Protein AF-A0A5C7RLU2-F1 (afdb_monomer)

Structure (mmCIF, N/CA/C/O backbone):
data_AF-A0A5C7RLU2-F1
#
_entry.id   AF-A0A5C7RLU2-F1
#
loop_
_atom_site.group_PDB
_atom_site.id
_atom_site.type_symbol
_atom_site.label_atom_id
_atom_site.label_alt_id
_atom_site.label_comp_id
_atom_site.label_asym_id
_atom_site.label_entity_id
_atom_site.label_seq_id
_atom_site.pdbx_PDB_ins_code
_atom_site.Cartn_x
_atom_site.Cartn_y
_atom_site.Cartn_z
_atom_site.occupancy
_atom_site.B_iso_or_equiv
_atom_site.auth_seq_id
_atom_site.auth_comp_id
_atom_site.auth_asym_id
_atom_site.auth_atom_id
_atom_site.pdbx_PDB_model_num
ATOM 1 N N . MET A 1 1 ? -18.512 45.651 7.821 1.00 41.44 1 MET A N 1
ATOM 2 C CA . MET A 1 1 ? -17.897 44.715 6.856 1.00 41.44 1 MET A CA 1
ATOM 3 C C . MET A 1 1 ? -17.218 43.612 7.650 1.00 41.44 1 MET A C 1
ATOM 5 O O . MET A 1 1 ? -16.170 43.856 8.228 1.00 41.44 1 MET A O 1
ATOM 9 N N . GLN A 1 2 ? -17.869 42.458 7.789 1.00 42.81 2 GLN A N 1
ATOM 10 C CA . GLN A 1 2 ? -17.314 41.283 8.464 1.00 42.81 2 GLN A CA 1
ATOM 11 C C . GLN A 1 2 ? -16.934 40.264 7.394 1.00 42.81 2 GLN A C 1
ATOM 13 O O . GLN A 1 2 ? -17.771 39.912 6.569 1.00 42.81 2 GLN A O 1
ATOM 18 N N . ASN A 1 3 ? -15.689 39.797 7.410 1.00 41.97 3 ASN A N 1
ATOM 19 C CA . ASN A 1 3 ? -15.316 38.575 6.713 1.00 41.97 3 ASN A CA 1
ATOM 20 C C . ASN A 1 3 ? -14.268 37.838 7.553 1.00 41.97 3 ASN A C 1
ATOM 22 O O . ASN A 1 3 ? -13.067 38.043 7.412 1.00 41.97 3 ASN A O 1
ATOM 26 N N . THR A 1 4 ? -14.743 37.028 8.495 1.00 46.16 4 THR A N 1
ATOM 27 C CA . THR A 1 4 ? -13.933 36.044 9.217 1.00 46.16 4 THR A CA 1
ATOM 28 C C . THR A 1 4 ? -14.230 34.677 8.619 1.00 46.16 4 THR A C 1
ATOM 30 O O . THR A 1 4 ? -15.144 33.986 9.061 1.00 46.16 4 THR A O 1
ATOM 33 N N . GLN A 1 5 ? -13.476 34.295 7.589 1.00 49.25 5 GLN A N 1
ATOM 34 C CA . GLN A 1 5 ? -13.406 32.904 7.152 1.00 49.25 5 GLN A CA 1
ATOM 35 C C . GLN A 1 5 ? -12.367 32.187 8.011 1.00 49.25 5 GLN A C 1
ATOM 37 O O . GLN A 1 5 ? -11.163 32.289 7.793 1.00 49.25 5 GLN A O 1
ATOM 42 N N . THR A 1 6 ? -12.846 31.474 9.022 1.00 48.56 6 THR A N 1
ATOM 43 C CA . THR A 1 6 ? -12.065 30.458 9.726 1.00 48.56 6 THR A CA 1
ATOM 44 C C . THR A 1 6 ? -12.170 29.156 8.923 1.00 48.56 6 THR A C 1
ATOM 46 O O . THR A 1 6 ? -13.290 28.747 8.610 1.00 48.56 6 THR A O 1
ATOM 49 N N . PRO A 1 7 ? -11.064 28.481 8.557 1.00 44.75 7 PRO A N 1
ATOM 50 C CA . PRO A 1 7 ? -11.152 27.197 7.875 1.00 44.75 7 PRO A CA 1
ATOM 51 C C . PRO A 1 7 ? -11.704 26.153 8.850 1.00 44.75 7 PRO A C 1
ATOM 53 O O . PRO A 1 7 ? -11.197 25.996 9.962 1.00 44.75 7 PRO A O 1
ATOM 56 N N . ALA A 1 8 ? -12.750 25.437 8.437 1.00 46.22 8 ALA A N 1
ATOM 57 C CA . ALA A 1 8 ? -13.326 24.334 9.197 1.00 46.22 8 ALA A CA 1
ATOM 58 C C . ALA A 1 8 ? -12.357 23.137 9.205 1.00 46.22 8 ALA A C 1
ATOM 60 O O . ALA A 1 8 ? -12.475 22.195 8.423 1.00 46.22 8 ALA A O 1
ATOM 61 N N . ILE A 1 9 ? -11.371 23.185 10.097 1.00 47.16 9 ILE A N 1
ATOM 62 C CA . ILE A 1 9 ? -10.532 22.043 10.446 1.00 47.16 9 ILE A CA 1
ATOM 63 C C . ILE A 1 9 ? -11.392 21.087 11.277 1.00 47.16 9 ILE A C 1
ATOM 65 O O . ILE A 1 9 ? -11.816 21.421 12.381 1.00 47.16 9 ILE A O 1
ATOM 69 N N . GLY A 1 10 ? -11.618 19.875 10.764 1.00 45.66 10 GLY A N 1
ATOM 70 C CA . GLY A 1 10 ? -12.050 18.749 11.598 1.00 45.66 10 GLY A CA 1
ATOM 71 C C . GLY A 1 10 ? -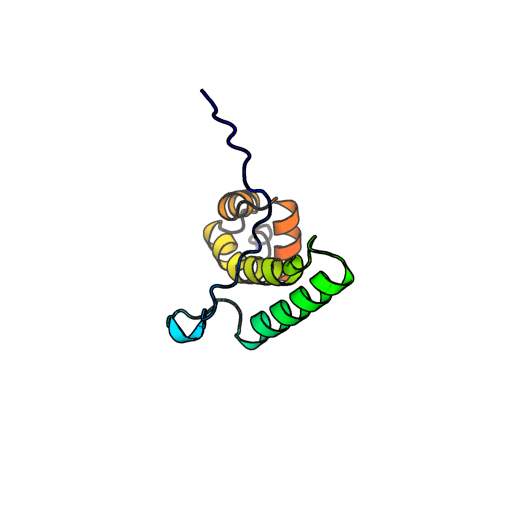13.476 18.229 11.417 1.00 45.66 10 GLY A C 1
ATOM 72 O O . GLY A 1 10 ? -13.964 17.552 12.325 1.00 45.66 10 GLY A O 1
ATOM 73 N N . ALA A 1 11 ? -14.133 18.441 10.273 1.00 36.19 11 ALA A N 1
ATOM 74 C CA . ALA A 1 11 ? -15.316 17.639 9.963 1.00 36.19 11 ALA A CA 1
ATOM 75 C C . ALA A 1 11 ? -14.905 16.159 9.873 1.00 36.19 11 ALA A C 1
ATOM 77 O O . ALA A 1 11 ? -13.998 15.787 9.126 1.00 36.19 11 ALA A O 1
ATOM 78 N N . HIS A 1 12 ? -15.545 15.301 10.669 1.00 38.78 12 HIS A N 1
ATOM 79 C CA . HIS A 1 12 ? -15.460 13.866 10.446 1.00 38.78 12 HIS A CA 1
ATOM 80 C C . HIS A 1 12 ? -15.927 13.607 9.016 1.00 38.78 12 HIS A C 1
ATOM 82 O O . HIS A 1 12 ? -17.043 13.993 8.677 1.00 38.78 12 HIS A O 1
ATOM 88 N N . ALA A 1 13 ? -15.103 12.957 8.190 1.00 42.47 13 ALA A N 1
ATOM 89 C CA . ALA A 1 13 ? -15.612 12.341 6.979 1.00 42.47 13 ALA A CA 1
ATOM 90 C C . ALA A 1 13 ? -16.701 11.365 7.435 1.00 42.47 13 ALA A C 1
ATOM 92 O O . ALA A 1 13 ? -16.414 10.295 7.977 1.00 42.47 13 ALA A O 1
ATOM 93 N N . HIS A 1 14 ? -17.961 11.780 7.321 1.00 44.44 14 HIS A N 1
ATOM 94 C CA . HIS A 1 14 ? -19.051 10.838 7.287 1.00 44.44 14 HIS A CA 1
ATOM 95 C C . HIS A 1 14 ? -18.702 9.958 6.094 1.00 44.44 14 HIS A C 1
ATOM 97 O O . HIS A 1 14 ? -18.726 10.441 4.964 1.00 44.44 14 HIS A O 1
ATOM 103 N N . LEU A 1 15 ? -18.316 8.698 6.330 1.00 46.16 15 LEU A N 1
ATOM 104 C CA . LEU A 1 15 ? -18.562 7.674 5.321 1.00 46.16 15 LEU A CA 1
ATOM 105 C C . LEU A 1 15 ? -19.996 7.940 4.884 1.00 46.16 15 LEU A C 1
ATOM 107 O O . LEU A 1 15 ? -20.891 7.897 5.737 1.00 46.16 15 LEU A O 1
ATOM 111 N N . ALA A 1 16 ? -20.174 8.400 3.642 1.00 49.62 16 ALA A N 1
ATOM 112 C CA . ALA A 1 16 ? -21.477 8.796 3.145 1.00 49.62 16 ALA A CA 1
ATOM 113 C C . ALA A 1 16 ? -22.407 7.630 3.471 1.00 49.62 16 ALA A C 1
ATOM 115 O O . ALA A 1 16 ? -22.129 6.502 3.058 1.00 49.62 16 ALA A O 1
ATOM 116 N N . LYS A 1 17 ? -23.401 7.854 4.341 1.00 40.75 17 LYS A N 1
ATOM 117 C CA . LYS A 1 17 ? -24.328 6.797 4.758 1.00 40.75 17 LYS A CA 1
ATOM 118 C C . LYS A 1 17 ? -24.842 6.135 3.477 1.00 40.75 17 LYS A C 1
ATOM 120 O O . LYS A 1 17 ? -25.495 6.809 2.688 1.00 40.75 17 LYS A O 1
ATOM 125 N N . GLY A 1 18 ? -24.497 4.865 3.260 1.00 47.84 18 GLY A N 1
ATOM 126 C CA . GLY A 1 18 ? -2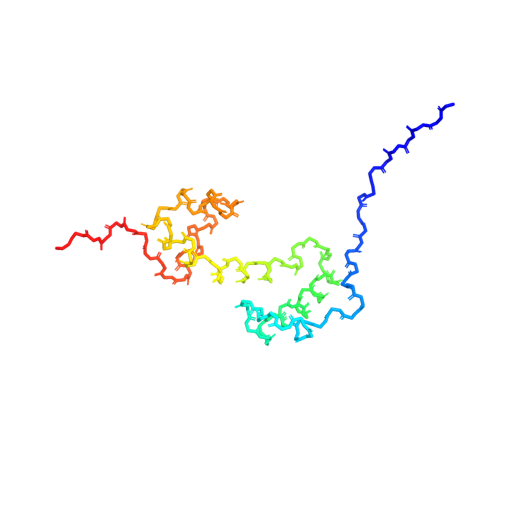4.843 4.134 2.037 1.00 47.84 18 GLY A CA 1
ATOM 127 C C . GLY A 1 18 ? -23.705 3.870 1.042 1.00 47.84 18 GLY A C 1
ATOM 128 O O . GLY A 1 18 ? -23.988 3.319 -0.017 1.00 47.84 18 GLY A O 1
ATOM 129 N N . PHE A 1 19 ? -22.439 4.196 1.337 1.00 52.38 19 PHE A N 1
ATOM 130 C CA . PHE A 1 19 ? -21.323 3.731 0.502 1.00 52.38 19 PHE A CA 1
ATOM 131 C C . PHE A 1 19 ? -21.152 2.211 0.643 1.00 52.38 19 PHE A C 1
ATOM 133 O O . PHE A 1 19 ? -20.498 1.729 1.568 1.00 52.38 19 PHE A O 1
ATOM 140 N N . ASN A 1 20 ? -21.762 1.467 -0.277 1.00 54.97 20 ASN A N 1
ATOM 141 C CA . ASN A 1 20 ? -21.525 0.044 -0.474 1.00 54.97 20 ASN A CA 1
ATOM 142 C C . ASN A 1 20 ? -20.517 -0.106 -1.616 1.00 54.97 20 ASN A C 1
ATOM 144 O O . ASN A 1 20 ? -20.899 0.130 -2.762 1.00 54.97 20 ASN A O 1
ATOM 148 N N . PRO A 1 21 ? -19.257 -0.495 -1.368 1.00 55.06 21 PRO A N 1
ATOM 149 C CA . PRO A 1 21 ? -18.271 -0.641 -2.440 1.00 55.06 21 PRO A CA 1
ATOM 150 C C . PRO A 1 21 ? -18.732 -1.622 -3.533 1.00 55.06 21 PRO A C 1
ATOM 152 O O . PRO A 1 21 ? -18.447 -1.405 -4.706 1.00 55.06 21 PRO A O 1
ATOM 155 N N . GLU A 1 22 ? -19.547 -2.622 -3.181 1.00 55.69 22 GLU A N 1
ATOM 156 C CA . GLU A 1 22 ? -20.142 -3.562 -4.143 1.00 55.69 22 GLU A CA 1
ATOM 157 C C . GLU A 1 22 ? -21.238 -2.941 -5.027 1.00 55.69 22 GLU A C 1
ATOM 159 O O . GLU A 1 22 ? -21.459 -3.389 -6.148 1.00 55.69 22 GLU A O 1
ATOM 164 N N . SER A 1 23 ? -21.898 -1.870 -4.571 1.00 56.25 23 SER A N 1
ATOM 165 C CA . SER A 1 23 ? -22.970 -1.200 -5.328 1.00 56.25 23 SER A CA 1
ATOM 166 C C . SER A 1 23 ? -22.465 -0.328 -6.483 1.00 56.25 23 SER A C 1
ATOM 168 O O . SER A 1 23 ? -23.252 0.104 -7.320 1.00 56.25 23 SER A O 1
ATOM 170 N N . ILE A 1 24 ? -21.153 -0.084 -6.544 1.00 56.53 24 ILE A N 1
ATOM 171 C CA . ILE A 1 24 ? -20.506 0.793 -7.532 1.00 56.53 24 ILE A CA 1
ATOM 172 C C . ILE A 1 24 ? -19.870 -0.034 -8.663 1.00 56.53 24 ILE A C 1
ATOM 174 O O . ILE A 1 24 ? -19.362 0.527 -9.627 1.00 56.53 24 ILE A O 1
ATOM 178 N N . GLY A 1 25 ? -19.882 -1.370 -8.561 1.00 55.22 25 GLY A N 1
ATOM 179 C CA . GLY A 1 25 ? -19.312 -2.273 -9.568 1.00 55.22 25 GLY A CA 1
ATOM 180 C C . GLY A 1 25 ? -17.787 -2.197 -9.713 1.00 55.22 25 GLY A C 1
ATOM 181 O O . GLY A 1 25 ? -17.223 -2.909 -10.540 1.00 55.22 25 GLY A O 1
ATOM 182 N N . THR A 1 26 ? -17.106 -1.366 -8.918 1.00 59.00 26 THR A N 1
ATOM 183 C CA . THR A 1 26 ? -15.652 -1.201 -8.971 1.00 59.00 26 THR A CA 1
ATOM 184 C C . THR A 1 26 ? -14.995 -2.099 -7.923 1.00 59.00 26 THR A C 1
ATOM 186 O O . THR A 1 26 ? -15.156 -1.842 -6.726 1.00 59.00 26 THR A O 1
ATOM 189 N N . PRO A 1 27 ? -14.243 -3.140 -8.324 1.00 65.50 27 PRO A N 1
ATOM 190 C CA . PRO A 1 27 ? -13.533 -3.982 -7.376 1.00 65.50 27 PRO A CA 1
ATOM 191 C C . PRO A 1 27 ? -12.502 -3.143 -6.616 1.00 65.50 27 PRO A C 1
ATOM 193 O O . PRO A 1 27 ? -11.657 -2.468 -7.206 1.00 65.50 27 PRO A O 1
ATOM 196 N N . CYS A 1 28 ? -12.585 -3.172 -5.286 1.00 69.81 28 CYS A N 1
ATOM 197 C CA . CYS A 1 28 ? -11.540 -2.625 -4.435 1.00 69.81 28 CYS A CA 1
ATOM 198 C C . CYS A 1 28 ? -10.247 -3.410 -4.680 1.00 69.81 28 CYS A C 1
ATOM 200 O O . CYS A 1 28 ? -10.269 -4.635 -4.785 1.00 69.81 28 CYS A O 1
ATOM 202 N N . LEU A 1 29 ? -9.117 -2.706 -4.746 1.00 76.19 29 LEU A N 1
ATOM 203 C CA . LEU A 1 29 ? -7.819 -3.341 -4.969 1.00 76.19 29 LEU A CA 1
ATOM 204 C C . LEU A 1 29 ? -7.408 -4.257 -3.800 1.00 76.19 29 LEU A C 1
ATOM 206 O O . LEU A 1 29 ? -6.655 -5.209 -3.985 1.00 76.19 29 LEU A O 1
ATOM 210 N N . LEU A 1 30 ? -7.924 -3.982 -2.598 1.00 76.50 30 LEU A N 1
ATOM 211 C CA . LEU A 1 30 ? -7.813 -4.880 -1.455 1.00 76.50 30 LEU A CA 1
ATOM 212 C C . LEU A 1 30 ? -8.977 -5.882 -1.447 1.00 76.50 30 LEU A C 1
ATOM 214 O O . LEU A 1 30 ? -10.123 -5.472 -1.656 1.00 76.50 30 LEU A O 1
ATOM 218 N N . PRO A 1 31 ? -8.727 -7.164 -1.114 1.00 81.00 31 PRO A N 1
ATOM 219 C CA . PRO A 1 31 ? -9.794 -8.137 -0.907 1.00 81.00 31 PRO A CA 1
ATOM 220 C C . PRO A 1 31 ? -10.825 -7.636 0.110 1.00 81.00 31 PRO A C 1
ATOM 222 O O . PRO A 1 31 ? -10.461 -7.000 1.104 1.00 81.00 31 PRO A O 1
ATOM 225 N N . PHE A 1 32 ? -12.104 -7.967 -0.109 1.00 77.50 32 PHE A N 1
ATOM 226 C CA . PHE A 1 32 ? -13.221 -7.501 0.725 1.00 77.50 32 PHE A CA 1
ATOM 227 C C . PHE A 1 32 ? -12.959 -7.711 2.226 1.00 77.50 32 PHE A C 1
ATOM 229 O O . PHE A 1 32 ? -13.003 -6.780 3.027 1.00 77.50 32 PHE A O 1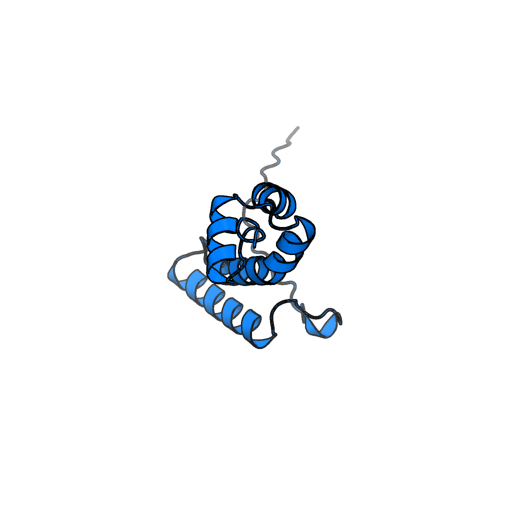
ATOM 236 N N . GLN A 1 33 ? -12.544 -8.926 2.584 1.00 79.56 33 GLN A N 1
ATOM 237 C CA . GLN A 1 33 ? -12.251 -9.288 3.971 1.00 79.56 33 GLN A CA 1
ATOM 238 C C . GLN A 1 33 ? -11.072 -8.507 4.562 1.00 79.56 33 GLN A C 1
ATOM 240 O O . GLN A 1 33 ? -11.089 -8.159 5.741 1.00 79.56 33 GLN A O 1
ATOM 245 N N . THR A 1 34 ? -10.060 -8.189 3.752 1.00 77.31 34 THR A N 1
ATOM 246 C CA . THR A 1 34 ? -8.884 -7.434 4.196 1.00 77.31 34 THR A CA 1
ATOM 247 C C . THR A 1 34 ? -9.244 -5.989 4.523 1.00 77.31 34 THR A C 1
ATOM 249 O O . THR A 1 34 ? -8.802 -5.474 5.550 1.00 77.31 34 THR A O 1
ATOM 252 N N . TYR A 1 35 ? -10.062 -5.329 3.694 1.00 76.25 35 TYR A N 1
ATOM 253 C CA . TYR A 1 35 ? -10.441 -3.944 3.973 1.00 76.25 35 TYR A CA 1
ATOM 254 C C . TYR A 1 35 ? -11.434 -3.847 5.143 1.00 76.25 35 TYR A C 1
ATOM 256 O O . TYR A 1 35 ? -11.315 -2.916 5.939 1.00 76.25 35 TYR A O 1
ATOM 264 N N . ILE A 1 36 ? -12.379 -4.792 5.283 1.00 81.00 36 ILE A N 1
ATOM 265 C CA . ILE A 1 36 ? -13.331 -4.813 6.409 1.00 81.00 36 ILE A CA 1
ATOM 266 C C . ILE A 1 36 ? -12.586 -4.988 7.733 1.00 81.00 36 ILE A C 1
ATOM 268 O O . ILE A 1 36 ? -12.748 -4.159 8.628 1.00 81.00 36 ILE A O 1
ATOM 272 N N . ALA A 1 37 ? -11.698 -5.981 7.829 1.00 82.06 37 ALA A N 1
ATOM 273 C CA . ALA A 1 37 ? -10.914 -6.215 9.041 1.00 82.06 37 ALA A CA 1
ATOM 274 C C . ALA A 1 37 ? -10.049 -4.997 9.412 1.00 82.06 37 ALA A C 1
ATOM 276 O O . ALA A 1 37 ? -9.980 -4.592 10.574 1.00 82.06 37 ALA A O 1
ATOM 277 N N . ALA A 1 38 ? -9.423 -4.359 8.419 1.00 79.25 38 ALA A N 1
ATOM 278 C CA . ALA A 1 38 ? -8.631 -3.154 8.642 1.00 79.25 38 ALA A CA 1
ATOM 279 C C . ALA A 1 38 ? -9.490 -1.942 9.060 1.00 79.25 38 ALA A C 1
ATOM 281 O O . ALA A 1 38 ? -9.034 -1.124 9.860 1.00 79.25 38 ALA A O 1
ATOM 282 N N . LEU A 1 39 ? -10.731 -1.823 8.570 1.00 84.44 39 LEU A N 1
ATOM 283 C CA . LEU A 1 39 ? -11.679 -0.794 9.013 1.00 84.44 39 LEU A CA 1
ATOM 284 C C . LEU A 1 39 ? -12.137 -1.017 10.455 1.00 84.44 39 LEU A C 1
ATOM 286 O O . LEU A 1 39 ? -12.153 -0.061 11.231 1.00 84.44 39 LEU A O 1
ATOM 290 N N . GLU A 1 40 ? -12.490 -2.246 10.825 1.00 85.00 40 GLU A N 1
ATOM 291 C CA . GLU A 1 40 ? -12.884 -2.594 12.195 1.00 85.00 40 GLU A CA 1
ATOM 292 C C . GLU A 1 40 ? -11.746 -2.301 13.178 1.00 85.00 40 GLU A C 1
ATOM 294 O O . GLU A 1 40 ? -11.941 -1.603 14.179 1.00 85.00 40 GLU A O 1
ATOM 299 N N . GLN A 1 41 ? -10.527 -2.733 12.841 1.00 82.19 41 GLN A N 1
ATOM 300 C CA . GLN A 1 41 ? -9.336 -2.458 13.638 1.00 82.19 41 GLN A CA 1
ATOM 301 C C . GLN A 1 41 ? -9.067 -0.950 13.756 1.00 82.19 41 GLN A C 1
ATOM 303 O O . GLN A 1 41 ? -8.784 -0.454 14.848 1.00 82.19 41 GLN A O 1
ATOM 308 N N . ALA A 1 42 ? -9.221 -0.193 12.666 1.00 83.56 42 ALA A N 1
ATOM 309 C CA . ALA A 1 42 ? -9.052 1.257 12.681 1.00 83.56 42 ALA A CA 1
ATOM 310 C C . ALA A 1 42 ? -10.093 1.964 13.560 1.00 83.56 42 ALA A C 1
ATOM 312 O O . ALA A 1 42 ? -9.772 2.921 14.268 1.00 83.56 42 ALA A O 1
ATOM 313 N N . GLN A 1 43 ? -11.344 1.500 13.552 1.00 85.06 43 GLN A N 1
ATOM 314 C CA . GLN A 1 43 ? -12.389 2.028 14.428 1.00 85.06 43 GLN A CA 1
ATOM 315 C C . GLN A 1 43 ? -12.081 1.740 15.903 1.00 85.06 43 GLN A C 1
ATOM 317 O O . GLN A 1 43 ? -12.212 2.644 16.735 1.00 85.06 43 GLN A O 1
ATOM 322 N N . ALA A 1 44 ? -11.601 0.534 16.216 1.00 84.75 44 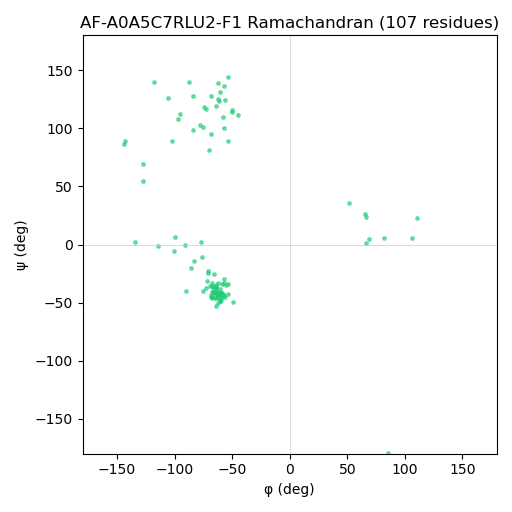ALA A N 1
ATOM 323 C CA . ALA A 1 44 ? -11.182 0.157 17.563 1.00 84.75 44 ALA A CA 1
ATOM 324 C C . ALA A 1 44 ? -9.974 0.981 18.048 1.00 84.75 44 ALA A C 1
ATOM 326 O O . ALA A 1 44 ? -9.988 1.530 19.154 1.00 84.75 44 ALA A O 1
ATOM 327 N N . ASP A 1 45 ? -8.940 1.142 17.217 1.00 81.62 45 ASP A N 1
ATOM 328 C CA . ASP A 1 45 ? -7.769 1.947 17.569 1.00 81.62 45 ASP A CA 1
ATOM 329 C C . ASP A 1 45 ? -8.114 3.436 17.696 1.00 81.62 45 ASP A C 1
ATOM 331 O O . ASP A 1 45 ? -7.626 4.085 18.622 1.00 81.62 45 ASP A O 1
ATOM 335 N N . LYS A 1 46 ? -9.021 3.967 16.863 1.00 83.81 46 LYS A N 1
ATOM 336 C CA . LYS A 1 46 ? -9.540 5.338 16.999 1.00 83.81 46 LYS A CA 1
ATOM 337 C C . LYS A 1 46 ? -10.204 5.564 18.356 1.00 83.81 46 LYS A C 1
ATOM 339 O O . LYS A 1 46 ? -10.010 6.624 18.951 1.00 83.81 46 LYS A O 1
ATOM 344 N N . ALA A 1 47 ? -10.993 4.596 18.824 1.00 82.19 47 ALA A N 1
ATOM 345 C CA . ALA A 1 47 ? -11.674 4.678 20.113 1.00 82.19 47 ALA A CA 1
ATOM 346 C C . ALA A 1 47 ? -10.685 4.644 21.290 1.00 82.19 47 ALA A C 1
ATOM 348 O O . ALA A 1 47 ? -10.893 5.338 22.280 1.00 82.19 47 ALA A O 1
ATOM 349 N N . ARG A 1 48 ? -9.592 3.876 21.172 1.00 81.06 48 ARG A N 1
ATOM 350 C CA . ARG A 1 48 ? -8.628 3.665 22.264 1.00 81.06 48 ARG A CA 1
ATOM 351 C C . ARG A 1 48 ? -7.481 4.681 22.311 1.00 81.06 48 ARG A C 1
ATOM 353 O O . ARG A 1 48 ? -7.056 5.061 23.394 1.00 81.06 48 ARG A O 1
ATOM 360 N N . LYS A 1 49 ? -6.933 5.070 21.157 1.00 78.00 49 LYS A N 1
ATOM 361 C CA . LYS A 1 49 ? -5.681 5.848 21.034 1.00 78.00 49 LYS A CA 1
ATOM 362 C C . LYS A 1 49 ? -5.889 7.248 20.442 1.00 78.00 49 LYS A C 1
ATOM 364 O O . LYS A 1 49 ? -4.935 8.010 20.315 1.00 78.00 49 LYS A O 1
ATOM 369 N N . GLY A 1 50 ? -7.124 7.598 20.079 1.00 74.50 50 GLY A N 1
ATOM 370 C CA . GLY A 1 50 ? -7.443 8.830 19.361 1.00 74.50 50 GLY A CA 1
ATOM 371 C C . GLY A 1 50 ? -7.287 8.695 17.841 1.00 74.50 50 GLY A C 1
ATOM 372 O O . GLY A 1 50 ? -6.978 7.635 17.306 1.00 74.50 50 GLY A O 1
ATOM 373 N N . LYS A 1 51 ? -7.550 9.783 17.105 1.00 73.38 51 LYS A N 1
ATOM 374 C CA . LYS A 1 51 ? -7.608 9.763 15.626 1.00 73.38 51 LYS A CA 1
ATOM 375 C C . LYS A 1 51 ? -6.244 9.587 14.949 1.00 73.38 51 LYS A C 1
ATOM 377 O O . LYS A 1 51 ? -6.200 9.180 13.789 1.00 73.38 51 LYS A O 1
ATOM 382 N N . GLY A 1 52 ? -5.154 9.928 15.635 1.00 68.31 52 GLY A N 1
ATOM 383 C CA . GLY A 1 52 ? -3.807 9.852 15.078 1.00 68.31 52 GLY A CA 1
ATOM 384 C C . GLY A 1 52 ? -3.438 8.406 14.764 1.00 68.31 52 GLY A C 1
ATOM 385 O O . GLY A 1 52 ? -3.415 7.575 15.662 1.00 68.31 52 GLY A O 1
ATOM 386 N N . GLN A 1 53 ? -3.154 8.113 13.494 1.00 70.62 53 GLN A N 1
ATOM 387 C CA . GLN A 1 53 ? -2.709 6.799 13.002 1.00 70.62 53 GLN A CA 1
ATOM 388 C C . GLN A 1 53 ? -3.739 5.658 13.040 1.00 70.62 53 GLN A C 1
ATOM 390 O O . GLN A 1 53 ? -3.405 4.543 12.647 1.00 70.62 53 GLN A O 1
ATOM 395 N N . ALA A 1 54 ? -4.995 5.910 13.420 1.00 77.00 54 ALA A N 1
ATOM 396 C CA . ALA A 1 54 ? -6.020 4.863 13.484 1.00 77.00 54 ALA A CA 1
ATOM 397 C C . ALA A 1 54 ? -6.195 4.110 12.150 1.00 77.00 54 ALA A C 1
ATOM 399 O O . ALA A 1 54 ? -6.391 2.904 12.135 1.00 77.00 54 ALA A O 1
ATOM 400 N N . TYR A 1 55 ? -6.046 4.809 11.023 1.00 81.06 55 TYR A N 1
ATOM 401 C CA . TYR A 1 55 ? -6.186 4.239 9.679 1.00 81.06 55 TYR A CA 1
ATOM 402 C C . TYR A 1 55 ? -4.848 3.907 9.009 1.00 81.06 55 TYR A C 1
ATOM 404 O O . TYR A 1 55 ? -4.828 3.548 7.835 1.00 81.06 55 TYR A O 1
ATOM 412 N N . ALA A 1 56 ? -3.724 4.024 9.724 1.00 80.75 56 ALA A N 1
ATOM 413 C CA . ALA A 1 56 ? -2.397 3.853 9.137 1.00 80.75 56 ALA A CA 1
ATOM 414 C C . ALA A 1 56 ? -2.203 2.456 8.537 1.00 80.75 56 ALA A C 1
ATOM 416 O O . ALA A 1 56 ? -1.629 2.324 7.463 1.00 80.75 56 ALA A O 1
ATOM 417 N N . GLN A 1 57 ? -2.734 1.420 9.193 1.00 78.31 57 GLN A N 1
ATOM 418 C CA . GLN A 1 57 ? -2.666 0.047 8.690 1.00 78.31 57 GLN A CA 1
ATOM 419 C C . GLN A 1 57 ? -3.440 -0.123 7.379 1.00 78.31 57 GLN A C 1
ATOM 421 O O . GLN A 1 57 ? -2.898 -0.670 6.422 1.00 78.31 57 GLN A O 1
ATOM 426 N N . LEU A 1 58 ? -4.670 0.401 7.313 1.00 82.06 58 LEU A N 1
ATOM 427 C CA . LEU A 1 58 ? -5.494 0.357 6.105 1.00 82.06 58 LEU A CA 1
ATOM 428 C C . LEU A 1 58 ? -4.807 1.084 4.946 1.00 82.06 58 LEU A C 1
ATOM 430 O O . LEU A 1 58 ? -4.684 0.540 3.852 1.00 82.06 58 LEU A O 1
ATOM 434 N N . LEU A 1 59 ? -4.324 2.303 5.196 1.00 85.38 59 LEU A N 1
ATOM 435 C CA . LEU A 1 59 ? -3.629 3.094 4.185 1.00 85.38 59 LEU A CA 1
ATOM 436 C C . LEU A 1 59 ? -2.345 2.401 3.728 1.00 85.38 59 LEU A C 1
ATOM 438 O O . LEU A 1 59 ? -2.097 2.325 2.530 1.00 85.38 59 LEU A O 1
ATOM 442 N N . ASN A 1 60 ? -1.547 1.853 4.644 1.00 85.44 60 ASN A N 1
ATOM 443 C CA . ASN A 1 60 ? -0.345 1.105 4.281 1.00 85.44 60 ASN A CA 1
ATOM 444 C C . ASN A 1 60 ? -0.672 -0.109 3.407 1.00 85.44 60 ASN A C 1
ATOM 446 O O . ASN A 1 60 ? 0.018 -0.324 2.417 1.00 85.44 60 ASN A O 1
ATOM 450 N N . ALA A 1 61 ? -1.734 -0.858 3.718 1.00 83.19 61 ALA A N 1
ATOM 451 C CA . ALA A 1 61 ? -2.154 -1.998 2.905 1.00 83.19 61 ALA A CA 1
ATOM 452 C C . ALA A 1 61 ? -2.503 -1.576 1.468 1.00 83.19 61 ALA A C 1
ATOM 454 O O . ALA A 1 61 ? -2.041 -2.204 0.517 1.00 83.19 61 ALA A O 1
ATOM 455 N N . PHE A 1 62 ? -3.246 -0.477 1.294 1.00 87.50 62 PHE A N 1
ATOM 456 C CA . PHE A 1 62 ? -3.545 0.064 -0.036 1.00 87.50 62 PHE A CA 1
ATOM 457 C C . PHE A 1 62 ? -2.284 0.453 -0.803 1.00 87.50 62 PHE A C 1
ATOM 459 O O . PHE A 1 62 ? -2.125 0.059 -1.957 1.00 87.50 62 PHE A O 1
ATOM 466 N N . HIS A 1 63 ? -1.376 1.198 -0.166 1.00 90.00 63 HIS A N 1
ATOM 467 C CA . HIS A 1 63 ? -0.140 1.623 -0.817 1.00 90.00 63 HIS A CA 1
ATOM 468 C C . HIS A 1 63 ? 0.744 0.433 -1.198 1.00 90.00 63 HIS A C 1
ATOM 470 O O . HIS A 1 63 ? 1.294 0.413 -2.295 1.00 90.00 63 HIS A O 1
ATOM 476 N N . GLN A 1 64 ? 0.851 -0.578 -0.334 1.00 87.44 64 GLN A N 1
ATOM 477 C CA . GLN A 1 64 ? 1.599 -1.796 -0.641 1.00 87.44 64 GLN A CA 1
ATOM 478 C C . GLN A 1 64 ? 0.978 -2.578 -1.798 1.00 87.44 64 GLN A C 1
ATOM 480 O O . GLN A 1 64 ? 1.709 -3.118 -2.620 1.00 87.44 64 GLN A O 1
ATOM 485 N N . ALA A 1 65 ? -0.349 -2.609 -1.903 1.00 87.38 65 ALA A N 1
ATOM 486 C CA . ALA A 1 65 ? -1.022 -3.355 -2.955 1.00 87.38 65 ALA A CA 1
ATOM 487 C C . ALA A 1 65 ? -0.865 -2.710 -4.349 1.00 87.38 65 ALA A C 1
ATOM 489 O O . ALA A 1 65 ? -0.784 -3.428 -5.343 1.00 87.38 65 ALA A O 1
ATOM 490 N N . ILE A 1 66 ? -0.752 -1.377 -4.436 1.00 89.69 66 ILE A N 1
ATOM 491 C CA . ILE A 1 66 ? -0.457 -0.678 -5.705 1.00 89.69 66 ILE A CA 1
ATOM 492 C C . ILE A 1 66 ? 1.044 -0.575 -6.014 1.00 89.69 66 ILE A C 1
ATOM 494 O O . ILE A 1 66 ? 1.414 -0.363 -7.167 1.00 89.69 66 ILE A O 1
ATOM 498 N N . LEU A 1 67 ? 1.920 -0.719 -5.013 1.00 90.75 67 LEU A N 1
ATOM 499 C CA . LEU A 1 67 ? 3.365 -0.507 -5.151 1.00 90.75 67 LEU A CA 1
ATOM 500 C C . LEU A 1 67 ? 4.021 -1.314 -6.293 1.00 90.75 67 LEU A C 1
ATOM 502 O O . LEU A 1 67 ? 4.821 -0.720 -7.019 1.00 90.75 67 LEU A O 1
ATOM 506 N N . PRO A 1 68 ? 3.703 -2.607 -6.524 1.00 90.50 68 PRO A N 1
ATOM 507 C CA . PRO A 1 68 ? 4.303 -3.372 -7.619 1.00 90.50 68 PRO A CA 1
ATOM 508 C C . PRO A 1 68 ? 4.062 -2.763 -9.007 1.00 90.50 68 PRO A C 1
ATOM 510 O O . PRO A 1 68 ? 4.949 -2.835 -9.855 1.00 90.50 68 PRO A O 1
ATOM 513 N N . LEU A 1 69 ? 2.904 -2.127 -9.229 1.00 88.69 69 LEU A N 1
ATOM 514 C CA . LEU A 1 69 ? 2.571 -1.467 -10.495 1.00 88.69 69 LEU A CA 1
ATOM 515 C C . LEU A 1 69 ? 3.533 -0.301 -10.763 1.00 88.69 69 LEU A C 1
ATOM 517 O O . LEU A 1 69 ? 4.197 -0.264 -11.795 1.00 88.69 69 LEU A O 1
ATOM 521 N N . PHE A 1 70 ? 3.668 0.603 -9.789 1.00 90.62 70 PHE A N 1
ATOM 522 C CA . PHE A 1 70 ? 4.576 1.748 -9.887 1.00 90.62 70 PHE A CA 1
ATOM 523 C C . PHE A 1 70 ? 6.036 1.313 -9.971 1.00 90.62 70 PHE A C 1
ATOM 525 O O . PHE A 1 70 ? 6.828 1.919 -10.687 1.00 90.62 70 PHE A O 1
ATOM 532 N N . PHE A 1 71 ? 6.401 0.247 -9.259 1.00 88.25 71 PHE A N 1
ATOM 533 C CA . PHE A 1 71 ? 7.745 -0.309 -9.308 1.00 88.25 71 PHE A CA 1
ATOM 534 C C . PHE A 1 71 ? 8.091 -0.869 -10.694 1.00 88.25 71 PHE A C 1
ATOM 536 O O . PHE A 1 71 ? 9.204 -0.651 -11.174 1.00 88.25 71 PHE A O 1
ATOM 543 N N . ALA A 1 72 ? 7.145 -1.545 -11.352 1.00 86.81 72 ALA A N 1
ATOM 544 C CA . ALA A 1 72 ? 7.305 -2.031 -12.719 1.00 86.81 72 ALA A CA 1
ATOM 545 C C . ALA A 1 72 ? 7.388 -0.875 -13.730 1.00 86.81 72 ALA A C 1
ATOM 547 O O . ALA A 1 72 ? 8.289 -0.870 -14.569 1.00 86.81 72 ALA A O 1
ATOM 548 N N . GLU A 1 73 ? 6.513 0.127 -13.612 1.00 87.94 73 GLU A N 1
ATOM 549 C CA . GLU A 1 73 ? 6.501 1.308 -14.487 1.00 87.94 73 GLU A CA 1
ATOM 550 C C . GLU A 1 73 ? 7.797 2.124 -14.377 1.00 87.94 73 GLU A C 1
ATOM 552 O O . GLU A 1 73 ? 8.403 2.493 -15.382 1.00 87.94 73 GLU A O 1
ATOM 557 N N . ALA A 1 74 ? 8.305 2.295 -13.157 1.00 90.38 74 ALA A N 1
ATOM 558 C CA . ALA A 1 74 ? 9.591 2.932 -12.886 1.00 90.38 74 ALA A CA 1
ATOM 559 C C . ALA A 1 74 ? 10.810 2.032 -13.176 1.00 90.38 74 ALA A C 1
ATOM 561 O O . ALA A 1 74 ? 11.944 2.430 -12.897 1.00 90.38 74 ALA A O 1
ATOM 562 N N . GLN A 1 75 ? 10.607 0.804 -13.669 1.00 89.06 75 GLN A N 1
ATOM 563 C CA . GLN A 1 75 ? 11.656 -0.191 -13.925 1.00 89.06 75 GLN A CA 1
ATOM 564 C C . GLN A 1 75 ? 12.591 -0.433 -12.722 1.00 89.06 75 GLN A C 1
ATOM 566 O O . GLN A 1 75 ? 13.796 -0.642 -12.877 1.00 89.06 75 GLN A O 1
ATOM 571 N N . GLY A 1 76 ? 12.039 -0.387 -11.509 1.00 85.69 76 GLY A N 1
ATOM 572 C CA . GLY A 1 76 ? 12.768 -0.562 -10.253 1.00 85.69 76 GLY A CA 1
ATOM 573 C C . GLY A 1 76 ? 13.504 0.681 -9.734 1.00 85.69 76 GLY A C 1
ATOM 574 O O . GLY A 1 76 ? 14.209 0.586 -8.726 1.00 85.69 76 GLY A O 1
ATOM 575 N N . ASN A 1 77 ? 13.355 1.853 -10.367 1.00 89.50 77 ASN A N 1
ATOM 576 C CA . ASN A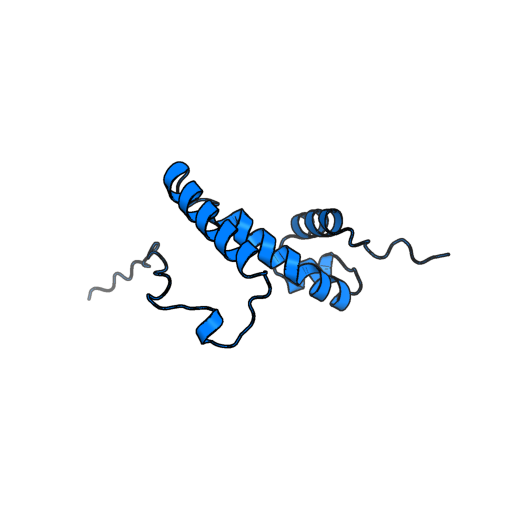 1 77 ? 13.932 3.104 -9.872 1.00 89.50 77 ASN A CA 1
ATOM 577 C C . ASN A 1 77 ? 13.135 3.654 -8.678 1.00 89.50 77 ASN A C 1
ATOM 579 O O . ASN A 1 77 ? 12.117 4.324 -8.841 1.00 89.50 77 ASN A O 1
ATOM 583 N N . LEU A 1 78 ? 13.647 3.442 -7.463 1.00 91.44 78 LEU A N 1
ATOM 584 C CA . LEU A 1 78 ? 12.997 3.888 -6.224 1.00 91.44 78 LEU A CA 1
ATOM 585 C C . L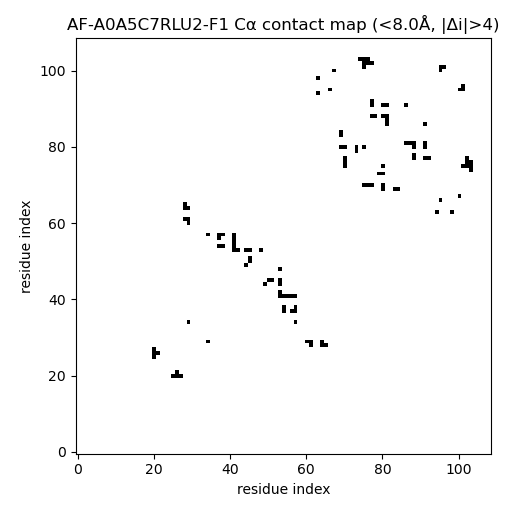EU A 1 78 ? 12.726 5.397 -6.149 1.00 91.44 78 LEU A C 1
ATOM 587 O O . LEU A 1 78 ? 11.757 5.805 -5.513 1.00 91.44 78 LEU A O 1
ATOM 591 N N . SER A 1 79 ? 13.585 6.229 -6.741 1.00 92.88 79 SER A N 1
ATOM 592 C CA . SER A 1 79 ? 13.391 7.684 -6.723 1.00 92.88 79 SER A CA 1
ATOM 593 C C . SER A 1 79 ? 12.198 8.088 -7.585 1.00 92.88 79 SER A C 1
ATOM 595 O O . SER A 1 79 ? 11.451 8.989 -7.213 1.00 92.88 79 SER A O 1
ATOM 597 N N . GLU A 1 80 ? 11.988 7.387 -8.698 1.00 92.31 80 GLU A N 1
ATOM 598 C CA . GLU A 1 80 ? 10.837 7.622 -9.565 1.00 92.31 80 GLU A CA 1
ATOM 599 C C . GLU A 1 80 ? 9.553 7.042 -8.959 1.00 92.31 80 GLU A C 1
ATOM 601 O O . GLU A 1 80 ? 8.544 7.736 -8.916 1.00 92.31 80 GLU A O 1
ATOM 606 N N . VAL A 1 81 ? 9.604 5.851 -8.345 1.00 91.62 81 VAL A N 1
ATOM 607 C CA . VAL A 1 81 ? 8.470 5.303 -7.567 1.00 91.62 81 VAL A CA 1
ATOM 608 C C . VAL A 1 81 ? 8.038 6.270 -6.461 1.00 91.62 81 VAL A C 1
ATOM 610 O O . VAL A 1 81 ? 6.851 6.539 -6.290 1.00 91.62 81 VAL A O 1
ATOM 613 N N . SER A 1 82 ? 9.004 6.830 -5.727 1.00 93.31 82 SER A N 1
ATOM 614 C CA . SER A 1 82 ? 8.756 7.828 -4.682 1.00 93.31 82 SER A CA 1
ATOM 615 C C . SER A 1 82 ? 8.042 9.068 -5.229 1.00 93.31 82 SER A C 1
ATOM 617 O O . SER A 1 82 ? 7.094 9.549 -4.607 1.00 93.31 82 SER A O 1
ATOM 619 N N . ARG A 1 83 ? 8.450 9.552 -6.410 1.00 93.00 83 ARG A N 1
ATOM 620 C CA . ARG A 1 83 ? 7.820 10.693 -7.085 1.00 93.00 83 ARG A CA 1
ATOM 621 C C . ARG A 1 83 ? 6.398 10.369 -7.550 1.00 93.00 83 ARG A C 1
ATOM 623 O O . ARG A 1 83 ? 5.503 11.166 -7.293 1.00 93.00 83 ARG A O 1
ATOM 630 N N . LEU A 1 84 ? 6.189 9.211 -8.179 1.00 91.00 84 LEU A N 1
ATOM 631 C CA . LEU A 1 84 ? 4.885 8.791 -8.704 1.00 91.00 84 LEU A CA 1
ATOM 632 C C . LEU A 1 84 ? 3.850 8.580 -7.595 1.00 91.00 84 LEU A C 1
ATOM 634 O O . LEU A 1 84 ? 2.704 8.998 -7.728 1.00 91.00 84 LEU A O 1
ATOM 638 N N . MET A 1 85 ? 4.255 7.964 -6.483 1.00 90.88 85 MET A N 1
ATOM 639 C CA . MET A 1 85 ? 3.352 7.703 -5.360 1.00 90.88 85 MET A CA 1
ATOM 640 C C . MET A 1 85 ? 3.203 8.903 -4.416 1.00 90.88 85 MET A C 1
ATOM 642 O O . MET A 1 85 ? 2.313 8.900 -3.571 1.00 90.88 85 MET A O 1
ATOM 646 N N . GLY A 1 86 ? 4.080 9.910 -4.515 1.00 92.75 86 GLY A N 1
ATOM 647 C CA . GLY A 1 86 ? 4.123 11.034 -3.575 1.00 92.75 86 GLY A CA 1
ATOM 648 C C . GLY A 1 86 ? 4.522 10.621 -2.152 1.00 92.75 86 GLY A C 1
ATOM 649 O O . GLY A 1 86 ? 4.143 11.274 -1.182 1.00 92.75 86 GLY A O 1
ATOM 650 N N . ILE A 1 87 ? 5.266 9.522 -2.012 1.00 92.69 87 ILE A N 1
ATOM 651 C CA . ILE A 1 87 ? 5.649 8.921 -0.727 1.00 92.69 87 ILE A CA 1
ATOM 652 C C . ILE A 1 87 ? 7.162 8.944 -0.607 1.00 92.69 87 ILE A C 1
ATOM 654 O O . ILE A 1 87 ? 7.875 8.685 -1.575 1.00 92.69 87 ILE A O 1
ATOM 658 N N . HIS A 1 88 ? 7.666 9.237 0.591 1.00 93.75 88 HIS A N 1
ATOM 659 C CA . HIS A 1 88 ? 9.100 9.334 0.830 1.00 93.75 88 HIS A CA 1
ATOM 660 C C . HIS A 1 88 ? 9.830 8.034 0.454 1.00 93.75 88 HIS A C 1
ATOM 662 O O . HIS A 1 88 ? 9.398 6.931 0.800 1.00 93.75 88 HIS A O 1
ATOM 668 N N . ARG A 1 89 ? 10.976 8.167 -0.224 1.00 91.44 89 ARG A N 1
ATOM 669 C CA . ARG A 1 89 ? 11.758 7.045 -0.768 1.00 91.44 89 ARG A CA 1
ATOM 670 C C . ARG A 1 89 ? 12.111 5.983 0.275 1.00 91.44 89 ARG A C 1
ATOM 672 O O . ARG A 1 89 ? 12.167 4.801 -0.047 1.00 91.44 89 ARG A O 1
ATOM 679 N N . GLU A 1 90 ? 12.348 6.387 1.519 1.00 93.06 90 GLU A N 1
ATOM 680 C CA . GLU A 1 90 ? 12.666 5.451 2.602 1.00 93.06 90 GLU A CA 1
ATOM 681 C C . GLU A 1 90 ? 11.487 4.535 2.956 1.00 93.06 90 GLU A C 1
ATOM 683 O O . GLU A 1 90 ? 11.666 3.328 3.105 1.00 93.06 90 GLU A O 1
ATOM 688 N N . THR A 1 91 ? 10.266 5.072 2.978 1.00 91.81 91 THR A N 1
ATOM 689 C CA . THR A 1 91 ? 9.042 4.285 3.170 1.00 91.81 91 THR A CA 1
ATOM 690 C C . THR A 1 91 ? 8.842 3.295 2.024 1.00 91.81 91 THR A C 1
ATOM 692 O O . THR A 1 91 ? 8.586 2.118 2.271 1.00 91.81 91 THR A O 1
ATOM 695 N N . ILE A 1 92 ? 9.047 3.742 0.779 1.00 92.62 92 ILE A N 1
ATOM 696 C CA . ILE A 1 92 ? 9.003 2.874 -0.406 1.00 92.62 92 ILE A CA 1
ATOM 697 C C . ILE A 1 92 ? 10.030 1.742 -0.296 1.00 92.62 92 ILE A C 1
ATOM 699 O O . ILE A 1 92 ? 9.693 0.586 -0.525 1.00 92.62 92 ILE A O 1
ATOM 703 N N . SER A 1 93 ? 11.266 2.048 0.108 1.00 92.12 93 SER A N 1
ATOM 704 C CA . SER A 1 93 ? 12.332 1.053 0.292 1.00 92.12 93 SER A CA 1
ATOM 705 C C . SER A 1 93 ? 11.941 -0.037 1.295 1.00 92.12 93 SER A C 1
ATOM 707 O O . SER A 1 93 ? 12.140 -1.224 1.034 1.00 92.12 93 SER A O 1
ATOM 709 N N . ILE A 1 94 ? 11.335 0.346 2.424 1.00 91.50 94 ILE A N 1
ATOM 710 C CA . ILE A 1 94 ? 10.835 -0.606 3.426 1.00 91.50 94 ILE A CA 1
ATOM 711 C C . ILE A 1 94 ? 9.754 -1.509 2.823 1.00 91.50 94 ILE A C 1
ATOM 713 O O . ILE A 1 94 ? 9.814 -2.726 2.990 1.00 91.50 94 ILE A O 1
ATOM 717 N N . TRP A 1 95 ? 8.789 -0.943 2.097 1.00 92.12 95 TRP A N 1
ATOM 718 C CA . TRP A 1 95 ? 7.715 -1.724 1.482 1.00 92.12 95 TRP A CA 1
ATOM 719 C C . TRP A 1 95 ? 8.208 -2.643 0.366 1.00 92.12 95 TRP A C 1
ATOM 721 O O . TRP A 1 95 ? 7.800 -3.799 0.321 1.00 92.12 95 TRP A O 1
ATOM 731 N N . CYS A 1 96 ? 9.131 -2.187 -0.485 1.00 90.06 96 CYS A N 1
ATOM 732 C CA . CYS A 1 9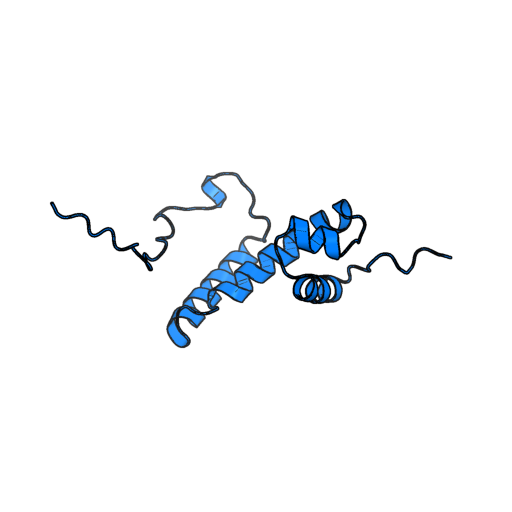6 ? 9.753 -3.036 -1.499 1.00 90.06 96 CYS A CA 1
ATOM 733 C C . CYS A 1 96 ? 10.419 -4.261 -0.859 1.00 90.06 96 CYS A C 1
ATOM 735 O O . CYS A 1 96 ? 10.204 -5.374 -1.327 1.00 90.06 96 CYS A O 1
ATOM 737 N N . LYS A 1 97 ? 11.140 -4.085 0.259 1.00 89.69 97 LYS A N 1
ATOM 738 C CA . LYS A 1 97 ? 11.728 -5.205 1.014 1.00 89.69 97 LYS A CA 1
ATOM 739 C C . LYS A 1 97 ? 10.670 -6.158 1.570 1.00 89.69 97 LYS A C 1
ATOM 741 O O . LYS A 1 97 ? 10.832 -7.366 1.456 1.00 89.69 97 LYS A O 1
ATOM 746 N N . GLN A 1 98 ? 9.592 -5.629 2.150 1.00 89.25 98 GLN A N 1
ATOM 747 C CA . GLN A 1 98 ? 8.494 -6.440 2.696 1.00 89.25 98 GLN A CA 1
ATOM 748 C C . GLN A 1 98 ? 7.782 -7.271 1.620 1.00 89.25 98 GLN A C 1
ATOM 750 O O . GLN A 1 98 ? 7.343 -8.380 1.903 1.00 89.25 98 GLN A O 1
ATOM 755 N N . LEU A 1 99 ? 7.693 -6.746 0.397 1.00 87.69 99 LEU A N 1
ATOM 756 C CA . LEU A 1 99 ? 7.063 -7.410 -0.745 1.00 87.69 99 LEU A CA 1
ATOM 757 C C . LEU A 1 99 ? 8.039 -8.250 -1.589 1.00 87.69 99 LEU A C 1
ATOM 759 O O . LEU A 1 99 ? 7.622 -8.824 -2.591 1.00 87.69 99 LEU A O 1
ATOM 763 N N . GLY A 1 100 ? 9.327 -8.307 -1.233 1.00 87.50 100 GLY A N 1
ATOM 764 C CA . GLY A 1 100 ? 10.343 -9.015 -2.023 1.00 87.50 100 GLY A CA 1
ATOM 765 C C . GLY A 1 100 ? 10.614 -8.392 -3.401 1.00 87.50 100 GLY A C 1
ATOM 766 O O . GLY A 1 100 ? 11.070 -9.079 -4.312 1.00 87.50 100 GLY A O 1
ATOM 767 N N . LEU A 1 101 ? 10.326 -7.100 -3.579 1.00 85.88 101 LEU A N 1
ATOM 768 C CA . LEU A 1 101 ? 10.619 -6.369 -4.810 1.00 85.88 101 LEU A CA 1
ATOM 769 C C . LEU A 1 101 ? 12.109 -6.010 -4.844 1.00 85.88 101 LEU A C 1
ATOM 771 O O . LEU A 1 101 ? 12.556 -5.072 -4.177 1.00 85.88 101 LEU A O 1
ATOM 775 N N . ASN A 1 102 ? 12.877 -6.751 -5.639 1.00 75.62 102 ASN A N 1
ATOM 776 C CA . ASN A 1 102 ? 14.297 -6.487 -5.834 1.00 75.62 102 ASN A CA 1
ATOM 777 C C . ASN A 1 102 ? 14.481 -5.261 -6.732 1.00 75.62 102 ASN A C 1
ATOM 779 O O . ASN A 1 102 ? 14.076 -5.242 -7.896 1.00 75.62 102 ASN A O 1
ATOM 783 N N . THR A 1 103 ? 15.115 -4.218 -6.198 1.00 62.88 103 THR A N 1
ATOM 784 C CA . THR A 1 103 ? 15.618 -3.108 -7.014 1.00 62.88 103 THR A CA 1
ATOM 785 C C . THR A 1 103 ? 16.633 -3.660 -7.994 1.00 62.88 103 THR A C 1
ATOM 787 O O . THR A 1 103 ? 17.523 -4.393 -7.568 1.00 62.88 103 THR A O 1
ATOM 790 N N . ARG A 1 104 ? 16.508 -3.321 -9.283 1.00 52.81 104 ARG A N 1
ATOM 791 C CA . ARG A 1 104 ? 17.479 -3.674 -10.329 1.00 52.81 104 ARG A CA 1
ATOM 792 C C . ARG A 1 104 ? 18.887 -3.209 -9.927 1.00 52.81 104 ARG A C 1
ATOM 794 O O . ARG A 1 104 ? 19.304 -2.099 -10.227 1.00 52.81 104 ARG A O 1
ATOM 801 N N . ALA A 1 105 ? 19.590 -4.090 -9.233 1.00 44.97 105 ALA A N 1
ATOM 802 C CA . ALA A 1 105 ? 21.033 -4.139 -9.070 1.00 44.97 105 ALA A CA 1
ATOM 803 C C . ALA A 1 105 ? 21.552 -5.581 -9.261 1.00 44.97 105 ALA A C 1
ATOM 805 O O . ALA A 1 105 ? 22.751 -5.803 -9.181 1.00 44.97 105 ALA A O 1
ATOM 806 N N . GLU A 1 106 ? 20.676 -6.547 -9.577 1.00 40.44 106 GLU A N 1
ATOM 807 C CA . GLU A 1 106 ? 21.038 -7.946 -9.857 1.00 40.44 106 GLU A CA 1
ATOM 808 C C . GLU A 1 106 ? 20.4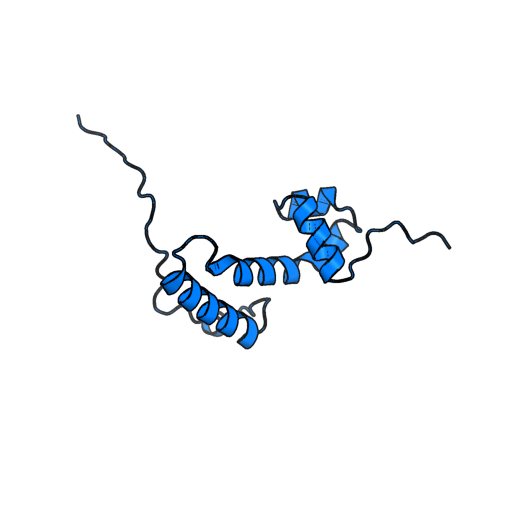54 -8.425 -11.195 1.00 40.44 106 GLU A C 1
ATOM 810 O O . GLU A 1 106 ? 19.744 -9.421 -11.279 1.00 40.44 106 GLU A O 1
ATOM 815 N N . VAL A 1 107 ? 20.735 -7.696 -12.275 1.00 39.94 107 VAL A N 1
ATOM 816 C CA . VAL A 1 107 ? 20.679 -8.275 -13.628 1.00 39.94 107 VAL A CA 1
ATOM 817 C C . VAL A 1 107 ? 22.010 -7.989 -14.309 1.00 39.94 107 VAL A C 1
ATOM 819 O O . VAL A 1 107 ? 22.092 -7.152 -15.200 1.00 39.94 107 VAL A O 1
ATOM 822 N N . GLN A 1 108 ? 23.063 -8.643 -13.820 1.00 31.28 108 GLN A N 1
ATOM 823 C CA . GLN A 1 108 ? 24.277 -8.937 -14.582 1.00 31.28 108 GLN A CA 1
ATOM 824 C C . GLN A 1 108 ? 24.771 -10.323 -14.149 1.00 31.28 108 GLN A C 1
ATOM 826 O O . GLN A 1 108 ? 25.519 -10.454 -13.183 1.00 31.28 108 GLN A O 1
ATOM 831 N N . ALA A 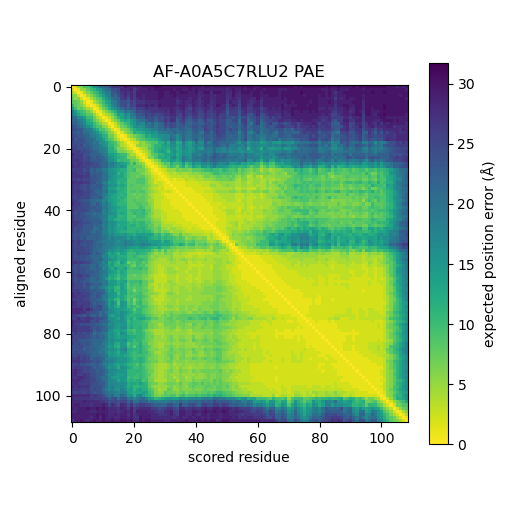1 109 ? 24.277 -11.343 -14.849 1.00 33.69 109 ALA A N 1
ATOM 832 C CA . ALA A 1 109 ? 24.920 -12.639 -15.027 1.00 33.69 109 ALA A CA 1
ATOM 833 C C . ALA A 1 109 ? 25.087 -12.841 -16.536 1.00 33.69 109 ALA A C 1
ATOM 835 O O . ALA A 1 109 ? 24.158 -12.417 -17.268 1.00 33.69 109 ALA A O 1
#

Secondary structure (DSSP, 8-state):
--------TT------TT--GGGGT---SS-HHHHHHHHHHHHHHHHHH-STTTTHHHHHHHHHHHHHHHHHHTTT-HHHHHHHHTS-HHHHHHHHHHTT---SS----

Nearest PDB structures (foldseek):
  5ds9-assembly1_B  TM=5.782E-01  e=1.439E-01  Escherichia coli K-12
  1ety-assembly1_B  TM=5.277E-01  e=1.794E-01  Escherichia coli
  1eto-assembly1_B  TM=5.522E-01  e=3.110E-01  Escherichia coli
  1etv-assembly1_B  TM=5.044E-01  e=2.116E-01  Escherichia coli
  3e7l-assembly2_D  TM=7.281E-01  e=1.374E+00  Aquifex aeolicus

Radius of gyration: 18.76 Å; Cα contacts (8 Å, |Δi|>4): 64; chains: 1; bounding box: 50×57×37 Å

Mean predicted aligned error: 12.44 Å

pLDDT: mean 73.5, std 18.77, range [31.28, 93.75]

Sequence (109 aa):
MQNTQTPAIGAHAHLAKGFNPESIGTPCLLPFQTYIAALEQAQADKARKGKGQAYAQLLNAFHQAILPLFFAEAQGNLSEVSRLMGIHRETISIWCKQLGLNTRAEVQA

Foldseek 3Di:
DDDDDDDPPDDDPPPPVPPDVVVVVDDDLDPPVVLVVLVVQLVVCCVVPNNPCSNVVVVLVSCLSCLVVLCVVVVLPLVSSCVVVVHDSVSSVVSCVVVVNDRPPPPDD

Solvent-accessible surface area (backbone atoms only — not comparable to full-atom values): 6842 Å² total; per-residue (Å²): 140,87,84,84,85,73,81,83,81,76,76,75,80,68,72,59,90,81,77,49,65,78,81,69,76,55,82,65,93,56,58,70,68,60,52,52,54,36,49,55,51,18,54,53,39,28,74,74,71,37,75,75,66,24,53,48,65,44,52,50,52,54,52,58,69,50,40,63,59,44,34,58,76,40,67,37,39,56,70,53,30,19,61,76,71,73,43,59,49,69,61,51,53,53,49,31,59,76,71,68,55,74,56,77,80,81,85,84,130